Protein AF-A0A7W1T0H1-F1 (afdb_monomer)

Sequence (47 aa):
DLFAQPPEAEASGPSAVEAALSTINPDALSPREALDTLYALKKLSMR

Secondary structure (DSSP, 8-state):
---PPPPPPP-----HHHHHHTT--GGG--HHHHHHHHHHHHHHTT-

Foldseek 3Di:
DVPPDDPPDDPDPDQPLRVLVVPDDPVPDDPVRVVVSVVVSVVSVVD

Solvent-accessible surface area (backbone atoms only — not comparable to full-atom values): 3154 Å² total; per-residue (Å²): 133,91,76,70,76,74,78,81,74,74,77,76,69,78,50,75,48,54,55,53,54,76,72,62,62,73,91,78,47,52,78,67,54,48,52,54,48,52,54,52,46,52,60,51,73,72,111

Structure (mmCIF, N/CA/C/O backbone):
data_AF-A0A7W1T0H1-F1
#
_entry.id   AF-A0A7W1T0H1-F1
#
loop_
_atom_site.group_PDB
_atom_site.id
_atom_site.type_symbol
_atom_site.label_atom_id
_atom_site.label_alt_id
_atom_site.label_comp_id
_atom_site.label_asym_id
_atom_site.label_entity_id
_atom_site.label_seq_id
_atom_site.pdbx_PDB_ins_code
_atom_site.Cartn_x
_atom_site.Cartn_y
_atom_site.Cartn_z
_atom_site.occupancy
_atom_site.B_iso_or_equiv
_atom_site.auth_seq_id
_atom_site.auth_comp_id
_atom_site.auth_asym_id
_atom_site.auth_atom_id
_atom_site.pdbx_PDB_model_num
ATOM 1 N N . ASP A 1 1 ? -17.795 -13.701 43.648 1.00 64.50 1 ASP A N 1
ATOM 2 C CA . ASP A 1 1 ? -17.507 -13.876 42.215 1.00 64.50 1 ASP A CA 1
ATOM 3 C C . ASP A 1 1 ? -17.247 -12.538 41.504 1.00 64.50 1 ASP A C 1
ATOM 5 O O . ASP A 1 1 ? -17.715 -12.294 40.407 1.00 64.50 1 ASP A O 1
ATOM 9 N N . LEU A 1 2 ? -16.510 -11.621 42.147 1.00 72.12 2 LEU A N 1
ATOM 10 C CA . LEU A 1 2 ? -16.298 -10.247 41.651 1.00 72.12 2 LEU A CA 1
ATOM 11 C C . LEU A 1 2 ? -14.962 -10.074 40.906 1.00 72.12 2 LEU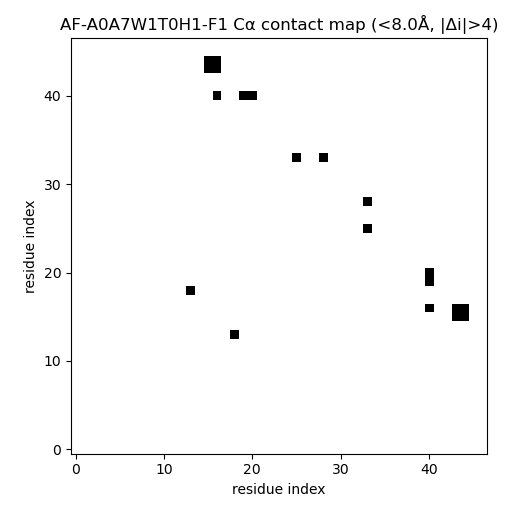 A C 1
ATOM 13 O O . LEU A 1 2 ? -14.614 -8.967 40.514 1.00 72.12 2 LEU A O 1
ATOM 17 N N . PHE A 1 3 ? -14.218 -11.170 40.740 1.00 77.75 3 PHE A N 1
ATOM 18 C CA . PHE A 1 3 ? -12.901 -11.216 40.097 1.00 77.75 3 PHE A CA 1
ATOM 19 C C . PHE A 1 3 ? -12.864 -12.213 38.931 1.00 77.75 3 PHE A C 1
ATOM 21 O O . PHE A 1 3 ? -11.783 -12.635 38.525 1.00 77.75 3 PHE A O 1
ATOM 28 N N . ALA A 1 4 ? -14.024 -12.624 38.407 1.00 78.62 4 ALA A N 1
ATOM 29 C CA . ALA A 1 4 ? -14.065 -13.426 37.192 1.00 78.62 4 ALA A CA 1
ATOM 30 C C . ALA A 1 4 ? -13.386 -12.633 36.066 1.00 78.62 4 ALA A C 1
ATOM 32 O O . ALA A 1 4 ? -13.766 -11.491 35.795 1.00 78.62 4 ALA A O 1
ATOM 33 N N . GLN A 1 5 ? -12.338 -13.206 35.465 1.00 75.62 5 GLN A N 1
ATOM 34 C CA . GLN A 1 5 ? -11.644 -12.548 34.364 1.00 75.62 5 GLN A CA 1
ATOM 35 C C . GLN A 1 5 ? -12.635 -12.349 33.212 1.00 75.62 5 GLN A C 1
ATOM 37 O O . GLN A 1 5 ? -13.366 -13.288 32.881 1.00 75.62 5 GLN A O 1
ATOM 42 N N . PRO A 1 6 ? -12.695 -11.142 32.618 1.00 75.50 6 PRO A N 1
ATOM 43 C CA . PRO A 1 6 ? -13.529 -10.925 31.452 1.00 75.50 6 PRO A CA 1
ATOM 44 C C . PRO A 1 6 ? -13.106 -11.908 30.354 1.00 75.50 6 PRO A C 1
ATOM 46 O O . PRO A 1 6 ? -11.912 -12.207 30.249 1.00 75.50 6 PRO A O 1
ATOM 49 N N . PRO A 1 7 ? -14.063 -12.433 29.569 1.00 76.62 7 PRO A N 1
ATOM 50 C CA . PRO A 1 7 ? -13.739 -13.323 28.466 1.00 76.62 7 PRO A CA 1
ATOM 51 C C . PRO A 1 7 ? -12.709 -12.637 27.570 1.00 76.62 7 PRO A C 1
ATOM 53 O O . PRO A 1 7 ? -12.850 -11.450 27.259 1.00 76.62 7 PRO A O 1
ATOM 56 N N . GLU A 1 8 ? -11.651 -13.370 27.218 1.00 75.12 8 GLU A N 1
ATOM 57 C CA . GLU A 1 8 ? -10.618 -12.885 26.308 1.00 75.12 8 GLU A CA 1
ATOM 58 C C . GLU A 1 8 ? -11.292 -12.368 25.040 1.00 75.12 8 GLU A C 1
ATOM 60 O O . GLU A 1 8 ? -12.034 -13.092 24.374 1.00 75.12 8 GLU A O 1
ATOM 65 N N . ALA A 1 9 ? -11.081 -11.084 24.745 1.00 72.19 9 ALA A N 1
ATOM 66 C CA . ALA A 1 9 ? -11.561 -10.497 23.511 1.00 72.19 9 ALA A CA 1
ATOM 67 C C . ALA A 1 9 ? -10.936 -11.283 22.357 1.00 72.19 9 ALA A C 1
ATOM 69 O O . ALA A 1 9 ? -9.709 -11.354 22.254 1.00 72.19 9 ALA A O 1
ATOM 70 N N . GLU A 1 10 ? -11.777 -11.884 21.516 1.00 70.00 10 GLU A N 1
ATOM 71 C CA . GLU A 1 10 ? -11.325 -12.530 20.292 1.00 70.00 10 GLU A CA 1
ATOM 72 C C . GLU A 1 10 ? -10.460 -11.526 19.535 1.00 70.00 10 GLU A C 1
ATOM 74 O O . GLU A 1 10 ? -10.901 -10.408 19.245 1.00 70.00 10 GLU A O 1
ATOM 79 N N . ALA A 1 11 ? -9.202 -11.902 19.284 1.00 67.62 11 ALA A N 1
ATOM 80 C CA . ALA A 1 11 ? -8.296 -11.082 18.507 1.00 67.62 11 ALA A CA 1
ATOM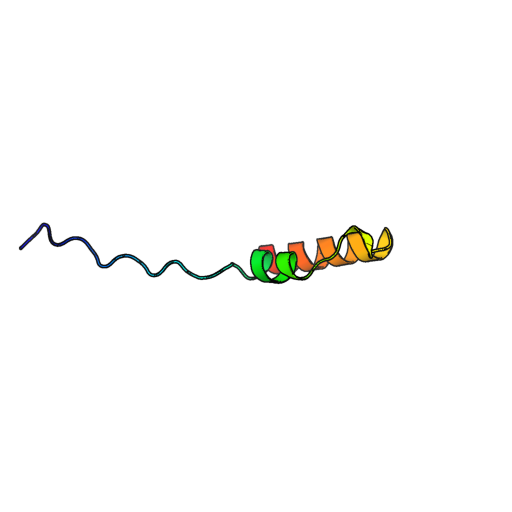 81 C C . ALA A 1 11 ? -8.995 -10.789 17.180 1.00 67.62 11 ALA A C 1
ATOM 83 O O . ALA A 1 11 ? -9.196 -11.686 16.358 1.00 67.62 11 ALA A O 1
ATOM 84 N N . SER A 1 12 ? -9.431 -9.540 17.016 1.00 72.69 12 SER A N 1
ATOM 85 C CA . SER A 1 12 ? -10.013 -9.092 15.763 1.00 72.69 12 SER A CA 1
ATOM 86 C C . SER A 1 12 ? -8.964 -9.380 14.701 1.00 72.69 12 SER A C 1
ATOM 88 O O . SER A 1 12 ? -7.801 -9.012 14.877 1.00 72.69 12 SER A O 1
ATOM 90 N N . GLY A 1 13 ? -9.353 -10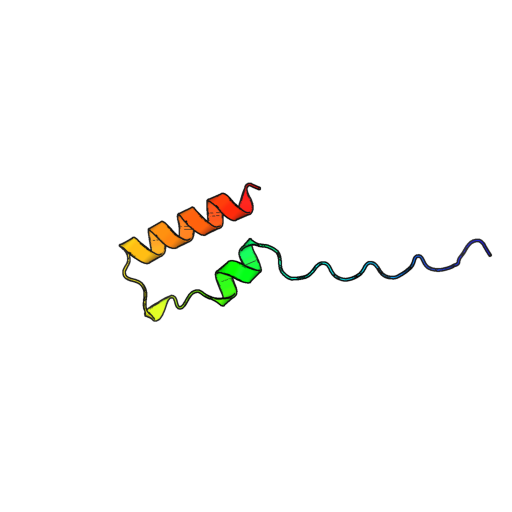.143 13.678 1.00 79.31 13 GLY A N 1
ATOM 91 C CA . GLY A 1 13 ? -8.454 -10.552 12.605 1.00 79.31 13 GLY A CA 1
ATOM 92 C C . GLY A 1 13 ? -7.755 -9.356 11.943 1.00 79.31 13 GLY A C 1
ATOM 93 O O . GLY A 1 13 ? -8.023 -8.204 12.292 1.00 79.31 13 GLY A O 1
ATOM 94 N N . PRO A 1 14 ? -6.870 -9.605 10.964 1.00 86.38 14 PRO A N 1
ATOM 95 C CA . PRO A 1 14 ? -6.106 -8.537 10.332 1.00 86.38 14 PRO A CA 1
ATOM 96 C C . PRO A 1 14 ? -7.029 -7.414 9.857 1.00 86.38 14 PRO A C 1
ATOM 98 O O . PRO A 1 14 ? -8.070 -7.650 9.235 1.00 86.38 14 PRO A O 1
ATOM 101 N N . SER A 1 15 ? -6.631 -6.183 10.152 1.00 92.19 15 SER A N 1
ATOM 102 C CA . SER A 1 15 ? -7.292 -4.984 9.659 1.00 92.19 15 SER A CA 1
ATOM 103 C C . SER A 1 15 ? -7.364 -4.999 8.130 1.00 92.19 15 SER A C 1
ATOM 105 O O . SER A 1 15 ? -6.571 -5.651 7.445 1.00 92.19 15 SER A O 1
ATOM 107 N N . ALA A 1 16 ? -8.290 -4.227 7.558 1.00 92.62 16 ALA A N 1
ATOM 108 C CA . ALA A 1 16 ? -8.422 -4.127 6.103 1.00 92.62 16 ALA A CA 1
ATOM 109 C C . ALA A 1 16 ? -7.106 -3.707 5.411 1.00 92.62 16 ALA A C 1
ATOM 111 O O . ALA A 1 16 ? -6.837 -4.125 4.285 1.00 92.62 16 ALA A O 1
ATOM 112 N N . VAL A 1 17 ? -6.278 -2.906 6.092 1.00 95.69 17 VAL A N 1
ATOM 113 C CA . VAL A 1 17 ? -4.954 -2.490 5.608 1.00 95.69 17 VAL A CA 1
ATOM 114 C C . VAL A 1 17 ? -3.964 -3.658 5.636 1.00 95.69 17 VAL A C 1
ATOM 116 O O . VAL A 1 17 ? -3.269 -3.876 4.647 1.00 95.69 17 VAL A O 1
ATOM 119 N N . GLU A 1 18 ? -3.918 -4.433 6.721 1.00 95.38 18 GLU A N 1
ATOM 120 C CA . GLU A 1 18 ? -3.038 -5.607 6.851 1.00 95.38 18 GLU A CA 1
ATOM 121 C C . GLU A 1 18 ? -3.401 -6.708 5.849 1.00 95.38 18 GLU A C 1
ATOM 123 O O . GLU A 1 18 ? -2.522 -7.270 5.194 1.00 95.38 18 GLU A O 1
ATOM 128 N N . ALA A 1 19 ? -4.698 -6.965 5.663 1.00 95.38 19 ALA A N 1
ATOM 129 C CA . ALA A 1 19 ? -5.182 -7.906 4.662 1.00 95.38 19 ALA A CA 1
ATOM 130 C C . ALA A 1 19 ? -4.752 -7.482 3.246 1.00 95.38 19 ALA A C 1
ATOM 132 O O . ALA A 1 19 ? -4.218 -8.299 2.499 1.00 95.38 19 ALA A O 1
ATOM 133 N N . ALA A 1 20 ? -4.904 -6.202 2.889 1.00 95.50 20 ALA A N 1
ATOM 134 C CA . ALA A 1 20 ? -4.465 -5.690 1.591 1.00 95.50 20 ALA A CA 1
ATOM 135 C C . ALA A 1 20 ? -2.938 -5.778 1.411 1.00 95.50 20 ALA A C 1
ATOM 137 O O . ALA A 1 20 ? -2.471 -6.232 0.365 1.00 95.50 20 ALA A O 1
ATOM 138 N N . LEU A 1 21 ? -2.163 -5.409 2.438 1.00 96.44 21 LEU A N 1
ATOM 139 C CA . LEU A 1 21 ? -0.698 -5.481 2.422 1.00 96.44 21 LEU A CA 1
ATOM 140 C C . LEU A 1 21 ? -0.177 -6.890 2.137 1.00 96.44 21 LEU A C 1
ATOM 142 O O . LEU A 1 21 ? 0.766 -7.034 1.365 1.00 96.44 21 LEU A O 1
ATOM 146 N N . SER A 1 22 ? -0.823 -7.924 2.683 1.00 96.75 22 SER A N 1
ATOM 147 C CA . SER A 1 22 ? -0.415 -9.322 2.471 1.00 96.75 22 SER A CA 1
ATOM 148 C C . SER A 1 22 ? -0.468 -9.792 1.010 1.00 96.75 22 SER A C 1
ATOM 150 O O . SER A 1 22 ? 0.153 -10.793 0.663 1.00 96.75 22 SER A O 1
ATOM 152 N N . THR A 1 23 ? -1.191 -9.070 0.149 1.00 96.25 23 THR A N 1
ATOM 153 C CA . THR A 1 23 ? -1.363 -9.416 -1.271 1.00 96.25 23 THR A CA 1
ATOM 154 C C . THR A 1 23 ? -0.412 -8.668 -2.207 1.00 96.25 23 THR A C 1
ATOM 156 O O . THR A 1 23 ? -0.348 -8.981 -3.395 1.00 96.25 23 THR A O 1
ATOM 159 N N . ILE A 1 24 ? 0.324 -7.673 -1.700 1.00 96.88 24 ILE A N 1
ATOM 160 C CA . ILE A 1 24 ? 1.173 -6.805 -2.518 1.00 96.88 24 ILE A CA 1
ATOM 161 C C . ILE A 1 24 ? 2.555 -7.441 -2.688 1.00 96.88 24 ILE A C 1
ATOM 163 O O . ILE A 1 24 ? 3.258 -7.684 -1.711 1.00 96.88 24 ILE A O 1
ATOM 167 N N . ASN A 1 25 ? 2.975 -7.637 -3.940 1.00 97.56 25 ASN A N 1
ATOM 168 C CA . ASN A 1 25 ? 4.363 -7.947 -4.279 1.00 97.56 25 ASN A CA 1
ATOM 169 C C . ASN A 1 25 ? 5.076 -6.668 -4.761 1.00 97.56 25 ASN A C 1
ATOM 171 O O . ASN A 1 25 ? 4.892 -6.292 -5.920 1.00 97.56 25 ASN A O 1
ATOM 175 N N . PRO A 1 26 ? 5.877 -5.993 -3.917 1.00 94.62 26 PRO A N 1
ATOM 176 C CA . PRO A 1 26 ? 6.491 -4.712 -4.264 1.00 94.62 26 PRO A CA 1
ATOM 177 C C . PRO A 1 26 ? 7.497 -4.815 -5.417 1.00 94.62 26 PRO A C 1
ATOM 179 O O . PRO A 1 26 ? 7.620 -3.867 -6.187 1.00 94.62 26 PRO A O 1
ATOM 182 N N . ASP A 1 27 ? 8.160 -5.962 -5.582 1.00 97.06 27 ASP A N 1
ATOM 183 C CA . ASP A 1 27 ? 9.176 -6.163 -6.623 1.00 97.06 27 ASP A CA 1
ATOM 184 C C . ASP A 1 27 ? 8.568 -6.282 -8.031 1.00 97.06 27 ASP A C 1
ATOM 186 O O . ASP A 1 27 ? 9.265 -6.128 -9.033 1.00 97.06 27 ASP A O 1
ATOM 190 N N . ALA A 1 28 ? 7.262 -6.553 -8.117 1.00 97.81 28 ALA A N 1
ATOM 191 C CA . ALA A 1 28 ? 6.529 -6.652 -9.376 1.00 97.81 28 ALA A CA 1
ATOM 192 C C . ALA A 1 28 ? 5.892 -5.324 -9.819 1.00 97.81 28 ALA A C 1
ATOM 194 O O . ALA A 1 28 ? 5.362 -5.251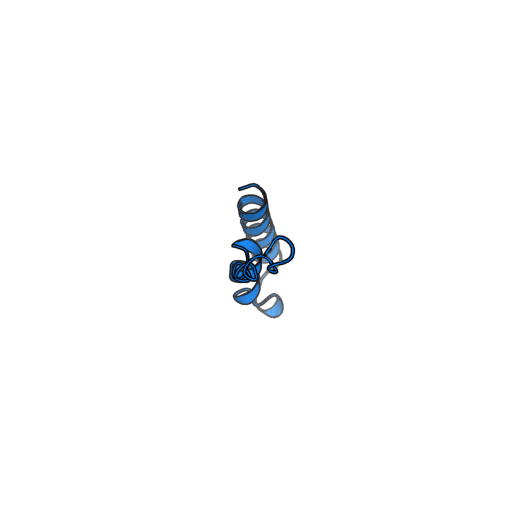 -10.927 1.00 97.81 28 ALA A O 1
ATOM 195 N N . LEU A 1 29 ? 5.907 -4.290 -8.970 1.00 98.25 29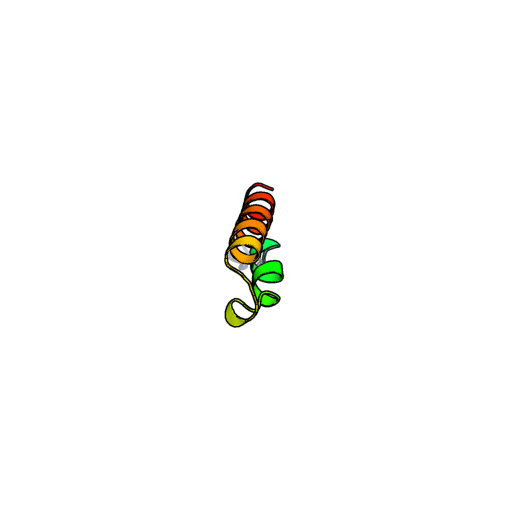 LEU A N 1
ATOM 196 C CA . LEU A 1 29 ? 5.248 -3.018 -9.255 1.00 98.25 29 LEU A CA 1
ATOM 197 C C . LEU A 1 29 ? 6.197 -2.044 -9.953 1.00 98.25 29 LEU A C 1
ATOM 199 O O . LEU A 1 29 ? 7.328 -1.815 -9.523 1.00 98.25 29 LEU A O 1
ATOM 203 N N . SER A 1 30 ? 5.700 -1.373 -10.988 1.00 98.44 30 SER A N 1
ATOM 204 C CA . SER A 1 30 ? 6.338 -0.158 -11.486 1.00 98.44 30 SER A CA 1
ATOM 205 C C . SER A 1 30 ? 6.208 0.990 -10.469 1.00 98.44 30 SER A C 1
ATOM 207 O O . SER A 1 30 ? 5.302 0.989 -9.628 1.00 98.44 30 SER A O 1
ATOM 209 N N . PRO A 1 31 ? 7.038 2.047 -10.567 1.00 98.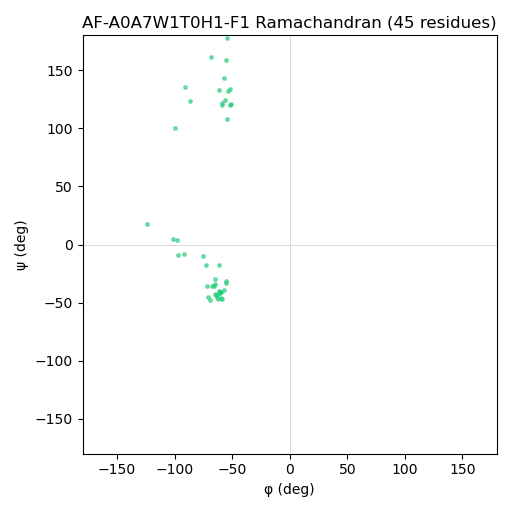06 31 PRO A N 1
ATOM 210 C CA . PRO A 1 31 ? 6.941 3.202 -9.672 1.00 98.06 31 PRO A CA 1
ATOM 211 C C . PRO A 1 31 ? 5.555 3.866 -9.642 1.00 98.06 31 PRO A C 1
ATOM 213 O O . PRO A 1 31 ? 5.135 4.373 -8.602 1.00 98.06 31 PRO A O 1
ATOM 216 N N . ARG A 1 32 ? 4.829 3.859 -10.770 1.00 98.25 32 ARG A N 1
ATOM 217 C CA . ARG A 1 32 ? 3.459 4.388 -10.835 1.00 98.25 32 ARG A CA 1
ATOM 218 C C . ARG A 1 32 ? 2.486 3.500 -10.062 1.00 98.25 32 ARG A C 1
ATOM 220 O O . ARG A 1 32 ? 1.733 4.009 -9.242 1.00 98.25 32 ARG A O 1
ATOM 227 N N . GLU A 1 33 ? 2.538 2.190 -10.283 1.00 98.44 33 GLU A N 1
ATOM 228 C CA . GLU A 1 33 ? 1.645 1.235 -9.616 1.00 98.44 33 GLU A CA 1
ATOM 229 C C . GLU A 1 33 ? 1.897 1.178 -8.107 1.00 98.44 33 GLU A C 1
ATOM 231 O O . GLU A 1 33 ? 0.950 1.077 -7.327 1.00 98.44 33 GLU A O 1
ATOM 236 N N . ALA A 1 34 ? 3.155 1.314 -7.678 1.00 98.25 34 ALA A N 1
ATOM 237 C CA . ALA A 1 34 ? 3.498 1.442 -6.267 1.00 98.25 34 ALA A CA 1
ATOM 238 C C . ALA A 1 34 ? 2.805 2.660 -5.636 1.00 98.25 34 ALA A C 1
ATOM 240 O O . ALA A 1 34 ? 2.176 2.538 -4.585 1.00 98.25 34 ALA A O 1
ATOM 241 N N . LEU A 1 35 ? 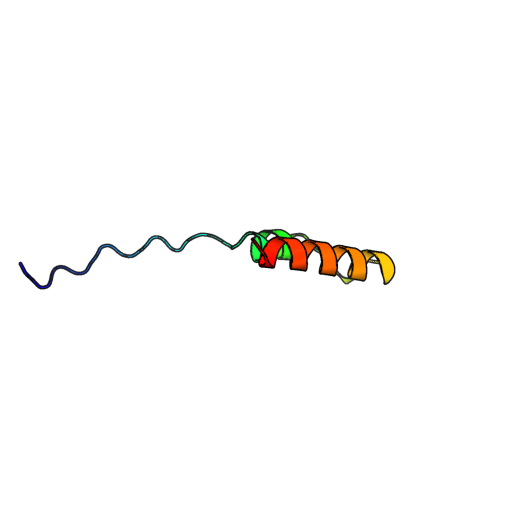2.847 3.822 -6.297 1.00 98.50 35 LEU A N 1
ATOM 242 C CA . LEU A 1 35 ? 2.174 5.030 -5.818 1.00 98.50 35 LEU A CA 1
ATOM 243 C C . LEU A 1 35 ? 0.648 4.856 -5.750 1.00 98.50 35 LEU A C 1
ATOM 245 O O . LEU A 1 35 ? 0.034 5.210 -4.741 1.00 98.50 35 LEU A O 1
ATOM 249 N N . ASP A 1 36 ? 0.039 4.278 -6.784 1.00 98.38 36 ASP A N 1
ATOM 250 C CA . ASP A 1 36 ? -1.403 4.010 -6.815 1.00 98.38 36 ASP A CA 1
ATOM 251 C C . ASP A 1 36 ? -1.821 3.066 -5.676 1.00 98.38 36 ASP A C 1
ATOM 253 O O . ASP A 1 36 ? -2.814 3.306 -4.980 1.00 98.38 36 ASP A O 1
ATOM 257 N N . THR A 1 37 ? -1.005 2.043 -5.418 1.00 98.00 37 THR A N 1
ATOM 258 C CA . THR A 1 37 ? -1.187 1.096 -4.314 1.00 98.00 37 THR A CA 1
ATOM 259 C C . THR A 1 37 ? -1.110 1.797 -2.955 1.00 98.00 37 THR A C 1
ATOM 261 O O . THR A 1 37 ? -1.970 1.577 -2.099 1.00 98.00 37 THR A O 1
ATOM 264 N N . LEU A 1 38 ? -0.157 2.716 -2.755 1.00 97.69 38 LEU A N 1
ATOM 265 C CA . LEU A 1 38 ? -0.062 3.514 -1.525 1.00 97.69 38 LEU A CA 1
ATOM 266 C C . LEU A 1 38 ? -1.308 4.383 -1.301 1.00 97.69 38 LEU A C 1
ATOM 268 O O . LEU A 1 38 ? -1.804 4.482 -0.175 1.00 97.69 38 LEU A O 1
ATOM 272 N N . TYR A 1 39 ? -1.863 4.985 -2.355 1.00 98.31 39 TYR A N 1
ATOM 273 C CA . TYR A 1 39 ? -3.115 5.738 -2.242 1.00 98.31 39 TYR A CA 1
ATOM 274 C C . TYR A 1 39 ? -4.315 4.844 -1.924 1.00 98.31 39 TYR A C 1
ATOM 276 O O . TYR A 1 39 ? -5.204 5.269 -1.179 1.00 98.31 39 TYR A O 1
ATOM 284 N N . ALA A 1 40 ? -4.359 3.621 -2.455 1.00 97.19 40 ALA A N 1
ATOM 285 C CA . ALA A 1 40 ? -5.386 2.648 -2.103 1.00 97.19 40 ALA A CA 1
ATOM 286 C C . ALA A 1 40 ? -5.310 2.275 -0.613 1.00 97.19 40 ALA A C 1
ATOM 288 O O . ALA A 1 40 ? -6.323 2.358 0.083 1.00 97.19 40 ALA A O 1
ATOM 289 N N . LEU A 1 41 ? -4.112 1.979 -0.097 1.00 97.56 41 LEU A N 1
ATOM 290 C CA . LEU A 1 41 ? -3.892 1.690 1.325 1.00 97.56 41 LEU A CA 1
ATOM 291 C C . LEU A 1 41 ? -4.272 2.878 2.220 1.00 97.56 41 LEU A C 1
ATOM 293 O O . LEU A 1 41 ? -4.961 2.695 3.221 1.00 97.56 41 LEU A O 1
ATOM 297 N N . LYS A 1 42 ? -3.922 4.109 1.825 1.00 97.62 42 LYS A N 1
ATOM 298 C CA . LYS A 1 42 ? -4.322 5.326 2.550 1.00 97.62 42 LYS A CA 1
ATOM 299 C C . LYS A 1 42 ? -5.842 5.474 2.641 1.00 97.62 42 LYS A C 1
ATOM 301 O O . LYS A 1 42 ? -6.363 5.856 3.680 1.00 97.62 42 LYS A O 1
ATOM 306 N N . LYS A 1 43 ? -6.581 5.176 1.568 1.00 97.19 43 LYS A N 1
ATOM 307 C CA . LYS A 1 43 ? -8.054 5.214 1.603 1.00 97.19 43 LYS A CA 1
ATOM 308 C C . LYS A 1 43 ? -8.630 4.167 2.558 1.00 97.19 43 LYS A C 1
ATOM 310 O O . LYS A 1 43 ? -9.666 4.427 3.158 1.00 97.19 43 LYS A O 1
ATOM 315 N N . LEU A 1 44 ? -7.985 3.006 2.682 1.00 95.38 44 LEU A N 1
ATOM 316 C CA . LEU A 1 44 ? -8.391 1.957 3.620 1.00 95.38 44 LEU A CA 1
ATOM 317 C 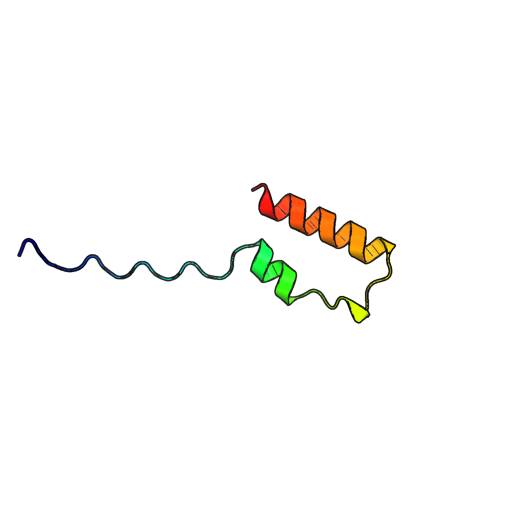C . LEU A 1 44 ? -8.103 2.339 5.074 1.00 95.38 44 LEU A C 1
ATOM 319 O O . LEU A 1 44 ? -8.918 2.032 5.931 1.00 95.38 44 LEU A O 1
ATOM 323 N N . SER A 1 45 ? -7.002 3.046 5.345 1.00 93.81 45 SER A N 1
ATOM 324 C CA . SER A 1 45 ? -6.633 3.472 6.703 1.00 93.81 45 SER A CA 1
ATOM 325 C C . SER A 1 45 ? -7.455 4.649 7.241 1.00 93.81 45 SER A C 1
ATOM 327 O O . SER A 1 45 ? -7.284 5.036 8.391 1.00 93.81 45 SER A O 1
ATOM 329 N N . MET A 1 46 ? -8.261 5.289 6.393 1.00 93.69 46 MET A N 1
ATOM 330 C CA . MET A 1 46 ? -9.106 6.438 6.748 1.00 93.69 46 MET A CA 1
ATOM 331 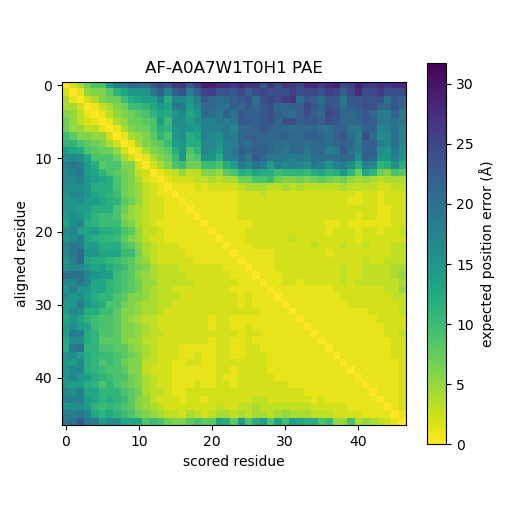C C . MET A 1 46 ? -10.576 6.048 6.964 1.00 93.69 46 MET A C 1
ATOM 333 O O . MET A 1 46 ? -11.417 6.933 7.119 1.00 93.69 46 MET A O 1
ATOM 337 N N . ARG A 1 47 ? -10.886 4.751 6.908 1.00 77.06 47 ARG A N 1
ATOM 338 C CA . ARG A 1 47 ? -12.199 4.187 7.231 1.00 77.06 47 ARG A CA 1
ATOM 339 C C . ARG A 1 47 ? -12.210 3.716 8.674 1.00 77.06 47 ARG A C 1
ATOM 341 O O . ARG A 1 47 ? -13.287 3.847 9.287 1.00 77.06 47 ARG A O 1
#

Radius of gyration: 17.82 Å; Cα contacts (8 Å, |Δi|>4): 10; chains: 1; bounding box: 27×20×54 Å

pLDDT: mean 89.66, std 10.71, range [64.5, 98.5]

Mean predicted aligned error: 7.47 Å